Protein AF-Q5ZFQ6-F1 (afdb_monomer_lite)

Radius of gyration: 21.06 Å; chains: 1; bounding box: 47×40×46 Å

Secondary structure (DSSP, 8-state):
-TTTTTTS--------HHHHHHHS--B-EEEEEEEEEE-TT--EEEEEEEEEESBHHHHHHHHHHHHHHHHHHHHHTT--S---GGGS-GGGG-SS-HHHHHHH--

Structure (mmCIF, N/CA/C/O backbone):
data_AF-Q5ZFQ6-F1
#
_entry.id   AF-Q5ZFQ6-F1
#
loop_
_atom_site.group_PDB
_atom_site.id
_atom_site.type_symbol
_atom_site.label_atom_id
_atom_site.label_alt_id
_atom_site.label_comp_id
_atom_site.label_asym_id
_atom_site.label_entity_id
_atom_site.label_seq_id
_atom_site.pdbx_PDB_ins_code
_atom_site.Cartn_x
_atom_site.Cartn_y
_atom_site.Cartn_z
_atom_site.occupancy
_atom_site.B_iso_or_equiv
_atom_site.auth_seq_id
_atom_site.auth_comp_id
_atom_site.auth_asym_id
_atom_site.auth_atom_id
_atom_site.pdbx_PDB_model_num
ATOM 1 N N . MET A 1 1 ? 8.661 -16.831 -24.128 1.00 94.25 1 MET A N 1
ATOM 2 C CA . MET A 1 1 ? 7.799 -17.492 -23.125 1.00 94.25 1 MET A CA 1
ATOM 3 C C . MET A 1 1 ? 6.513 -16.683 -23.049 1.00 94.25 1 MET A C 1
ATOM 5 O O . MET A 1 1 ? 6.628 -15.504 -22.713 1.00 94.25 1 MET A O 1
ATOM 9 N N . PRO A 1 2 ? 5.357 -17.237 -23.460 1.00 96.62 2 PRO A N 1
ATOM 10 C CA . PRO A 1 2 ? 4.057 -16.559 -23.354 1.00 96.62 2 PRO A CA 1
ATOM 11 C C . PRO A 1 2 ? 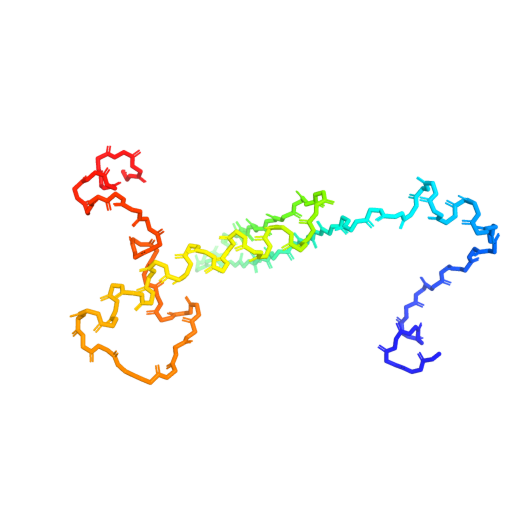3.797 -16.076 -21.922 1.00 96.62 2 PRO A C 1
ATOM 13 O O . PRO A 1 2 ? 4.330 -16.689 -21.001 1.00 96.62 2 PRO A O 1
ATOM 16 N N . ASP A 1 3 ? 3.060 -14.978 -21.751 1.00 96.31 3 ASP A N 1
ATOM 17 C CA . ASP A 1 3 ? 2.675 -14.345 -20.469 1.00 96.31 3 ASP A CA 1
ATOM 18 C C . ASP A 1 3 ? 3.816 -13.818 -19.569 1.00 96.31 3 ASP A C 1
ATOM 20 O O . ASP A 1 3 ? 3.575 -13.002 -18.684 1.00 96.31 3 ASP A O 1
ATOM 24 N N . TYR A 1 4 ? 5.066 -14.236 -19.799 1.00 96.56 4 TYR A N 1
ATOM 25 C CA . TYR A 1 4 ? 6.243 -13.790 -19.041 1.00 96.56 4 TYR A CA 1
ATOM 26 C C . TYR A 1 4 ? 7.106 -12.789 -19.819 1.00 96.56 4 TYR A C 1
ATOM 28 O O . TYR A 1 4 ? 7.440 -11.729 -19.301 1.00 96.56 4 TYR A O 1
ATOM 36 N N . PHE A 1 5 ? 7.495 -13.127 -21.057 1.00 97.62 5 PHE A N 1
ATOM 37 C CA . PHE A 1 5 ? 8.484 -12.348 -21.828 1.00 97.62 5 PHE A CA 1
ATOM 38 C C . PHE A 1 5 ? 8.015 -11.956 -23.234 1.00 97.62 5 PHE A C 1
ATOM 40 O O . PHE A 1 5 ? 8.586 -11.047 -23.821 1.00 97.62 5 PHE A O 1
ATOM 47 N N . ALA A 1 6 ? 7.027 -12.657 -23.807 1.00 97.25 6 ALA A N 1
ATOM 48 C CA . ALA A 1 6 ? 6.658 -12.507 -25.222 1.00 97.25 6 ALA A CA 1
ATOM 49 C C . ALA A 1 6 ? 6.162 -11.095 -25.584 1.00 97.25 6 ALA A C 1
ATOM 51 O O . ALA A 1 6 ? 6.426 -10.630 -26.689 1.00 97.25 6 ALA A O 1
ATOM 52 N N . ASP A 1 7 ? 5.508 -10.419 -24.639 1.00 97.75 7 ASP A N 1
ATOM 53 C CA . ASP A 1 7 ? 4.900 -9.102 -24.847 1.00 97.75 7 ASP A CA 1
ATOM 54 C C . ASP A 1 7 ? 5.808 -7.934 -24.417 1.00 97.75 7 ASP A C 1
ATOM 56 O O . ASP A 1 7 ? 5.407 -6.772 -24.491 1.00 97.75 7 ASP A O 1
ATOM 60 N N . TYR A 1 8 ? 7.040 -8.217 -23.970 1.00 97.88 8 TYR A N 1
ATOM 61 C CA . TYR A 1 8 ? 7.974 -7.221 -23.440 1.00 97.88 8 TYR A CA 1
ATOM 62 C C . TYR A 1 8 ? 9.276 -7.180 -24.242 1.00 97.88 8 TYR A C 1
ATOM 64 O O . TYR A 1 8 ? 9.853 -8.213 -24.588 1.00 97.88 8 TYR A O 1
ATOM 72 N N . ASN A 1 9 ? 9.814 -5.974 -24.444 1.00 98.06 9 ASN A N 1
ATOM 73 C CA . ASN A 1 9 ? 11.187 -5.793 -24.920 1.00 98.06 9 ASN A CA 1
ATOM 74 C C . ASN A 1 9 ? 12.161 -6.305 -23.848 1.00 98.06 9 ASN A C 1
ATOM 76 O O . ASN A 1 9 ? 12.475 -5.596 -22.893 1.00 98.06 9 ASN A O 1
ATOM 80 N N . THR A 1 10 ? 12.596 -7.555 -23.992 1.00 98.12 10 THR A N 1
ATOM 81 C CA . THR A 1 10 ? 13.350 -8.282 -22.964 1.00 98.12 10 THR A CA 1
ATOM 82 C C . THR A 1 10 ? 14.836 -8.316 -23.302 1.00 98.12 10 THR A C 1
ATOM 84 O O . THR A 1 10 ? 15.223 -8.788 -24.371 1.00 98.12 10 THR A O 1
ATOM 87 N N . THR A 1 11 ? 15.677 -7.875 -22.368 1.00 98.44 11 THR A N 1
ATOM 88 C CA . THR A 1 11 ? 17.138 -7.991 -22.467 1.00 98.44 11 THR A CA 1
ATOM 89 C C . THR A 1 11 ? 17.616 -9.206 -21.680 1.00 98.44 11 THR A C 1
ATOM 91 O O . THR A 1 11 ? 17.161 -9.441 -20.563 1.00 98.44 11 THR A O 1
ATOM 94 N N . VAL A 1 12 ? 18.555 -9.967 -22.245 1.00 98.19 12 VAL A N 1
ATOM 95 C CA . VAL A 1 12 ? 19.173 -11.125 -21.588 1.00 98.19 12 VAL A CA 1
ATOM 96 C C . VAL A 1 12 ? 20.666 -10.868 -21.416 1.00 98.19 12 VAL A C 1
ATOM 98 O O . VAL A 1 12 ? 21.357 -10.555 -22.384 1.00 98.19 12 VAL A O 1
ATOM 101 N N . HIS A 1 13 ? 21.157 -11.031 -20.188 1.00 98.25 13 HIS A N 1
ATOM 102 C CA . HIS A 1 13 ? 22.571 -10.920 -19.835 1.00 98.25 13 HIS A CA 1
ATOM 103 C C . HIS A 1 13 ? 23.076 -12.271 -19.330 1.00 98.25 13 HIS A C 1
ATOM 105 O O . HIS A 1 13 ? 22.500 -12.846 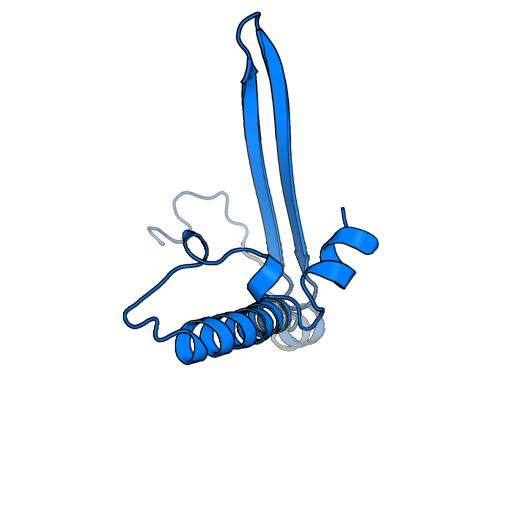-18.409 1.00 98.25 13 HIS A O 1
ATOM 111 N N . PHE A 1 14 ? 24.151 -12.778 -19.930 1.00 98.44 14 PHE A N 1
ATOM 112 C CA . PHE A 1 14 ? 24.859 -13.951 -19.425 1.00 98.44 14 PHE A CA 1
ATOM 113 C C . PHE A 1 14 ? 25.954 -13.481 -18.466 1.00 98.44 14 PHE A C 1
ATOM 115 O O . PHE A 1 14 ? 26.824 -12.714 -18.870 1.00 98.44 14 PHE A O 1
ATOM 122 N N . ILE A 1 15 ? 25.892 -13.934 -17.215 1.00 98.25 15 ILE A N 1
ATOM 123 C CA . ILE A 1 15 ? 26.789 -13.540 -16.118 1.00 98.25 15 ILE A CA 1
ATOM 124 C C . ILE A 1 15 ? 27.244 -14.777 -15.337 1.00 98.25 15 ILE A C 1
ATOM 126 O O . ILE A 1 15 ? 26.691 -15.866 -15.519 1.00 98.25 15 ILE A O 1
ATOM 130 N N . THR A 1 16 ? 28.247 -14.623 -14.471 1.00 98.50 16 THR A N 1
ATOM 131 C CA . THR A 1 16 ? 28.700 -15.715 -13.596 1.00 98.50 16 THR A CA 1
ATOM 132 C C . THR A 1 16 ? 27.841 -15.828 -12.333 1.00 98.50 16 THR A C 1
ATOM 134 O O . THR A 1 16 ? 27.074 -14.927 -11.987 1.00 98.50 16 THR A O 1
ATOM 137 N N . GLU A 1 17 ? 27.972 -16.945 -11.615 1.00 98.25 17 GLU A N 1
ATOM 138 C CA . GLU A 1 17 ? 27.292 -17.139 -10.330 1.00 98.25 17 GLU A CA 1
ATOM 139 C C . GLU A 1 17 ? 27.790 -16.146 -9.265 1.00 98.25 17 GLU A C 1
ATOM 141 O O . GLU A 1 17 ? 27.006 -15.671 -8.440 1.00 98.25 17 GLU A O 1
ATOM 146 N N . GLU A 1 18 ? 29.079 -15.797 -9.287 1.00 98.19 18 GLU A N 1
ATOM 147 C CA . GLU A 1 18 ? 29.673 -14.814 -8.375 1.00 98.19 18 GLU A CA 1
ATOM 148 C C . GLU A 1 18 ? 29.068 -13.424 -8.579 1.00 98.19 18 GLU A C 1
ATOM 150 O O . GLU A 1 18 ? 28.713 -12.765 -7.600 1.00 98.19 18 GLU A O 1
ATOM 155 N N . GLU A 1 19 ? 28.899 -12.995 -9.833 1.00 98.06 19 GLU A N 1
ATOM 156 C CA . GLU A 1 19 ? 28.271 -11.711 -10.157 1.00 98.06 19 GLU A CA 1
ATOM 157 C C . GLU A 1 19 ? 26.803 -11.682 -9.713 1.00 98.06 19 GLU A C 1
ATOM 159 O O . GLU A 1 19 ? 26.365 -10.714 -9.083 1.00 98.06 19 GLU A O 1
ATOM 164 N N . LEU A 1 20 ? 26.061 -12.771 -9.952 1.00 97.94 20 LEU A N 1
ATOM 165 C CA . LEU A 1 20 ? 24.676 -12.911 -9.501 1.00 97.94 20 LEU A CA 1
ATOM 166 C C . LEU A 1 20 ? 24.562 -12.760 -7.974 1.00 97.94 20 LEU A C 1
ATOM 168 O O . LEU A 1 20 ? 23.708 -12.019 -7.485 1.00 97.94 20 LEU A O 1
ATOM 172 N N . LYS A 1 21 ? 25.441 -13.419 -7.212 1.00 96.94 21 LYS A N 1
ATOM 173 C CA . LYS A 1 21 ? 25.440 -13.352 -5.741 1.00 96.94 21 LYS A CA 1
ATOM 174 C C . LYS A 1 21 ? 25.849 -11.982 -5.208 1.00 96.94 21 LYS A C 1
ATOM 176 O O . LYS A 1 21 ? 25.266 -11.528 -4.227 1.00 96.94 21 LYS A O 1
ATOM 181 N N . LEU A 1 22 ? 26.850 -11.344 -5.811 1.00 97.06 22 LEU A N 1
ATOM 182 C CA . LEU A 1 22 ? 27.376 -10.073 -5.313 1.00 97.06 22 LEU A CA 1
ATOM 183 C C . LEU A 1 22 ? 26.434 -8.903 -5.623 1.00 97.06 22 LEU A C 1
ATOM 185 O O . LEU A 1 22 ? 26.210 -8.058 -4.759 1.00 97.06 22 LEU A O 1
ATOM 189 N N . ASN A 1 23 ? 25.869 -8.868 -6.834 1.00 96.94 23 ASN A N 1
ATOM 190 C CA . ASN A 1 23 ? 25.187 -7.679 -7.356 1.00 96.94 23 ASN A CA 1
ATOM 191 C C . ASN A 1 23 ? 23.659 -7.820 -7.443 1.00 96.94 23 ASN A C 1
ATOM 193 O O . ASN A 1 23 ? 22.963 -6.811 -7.537 1.00 96.94 23 ASN A O 1
ATOM 197 N N . HIS A 1 24 ? 23.121 -9.044 -7.402 1.00 96.19 24 HIS A N 1
ATOM 198 C CA . HIS A 1 24 ? 21.694 -9.312 -7.632 1.00 96.19 24 HIS A CA 1
ATOM 199 C C . HIS A 1 24 ? 21.017 -10.088 -6.490 1.00 96.19 24 HIS A C 1
ATOM 201 O O . HIS A 1 24 ? 19.918 -10.607 -6.665 1.00 96.19 24 HIS A O 1
ATOM 207 N N . ALA A 1 25 ? 21.643 -10.157 -5.309 1.00 93.06 25 ALA A N 1
ATOM 208 C CA . ALA A 1 25 ? 21.056 -10.803 -4.129 1.00 93.06 25 ALA A CA 1
ATOM 209 C C . ALA A 1 25 ? 19.997 -9.948 -3.408 1.00 93.06 25 ALA A C 1
ATOM 211 O O . ALA A 1 25 ? 19.262 -10.460 -2.562 1.00 93.06 25 ALA A O 1
ATOM 212 N N . GLY A 1 26 ? 19.925 -8.648 -3.710 1.00 90.38 26 GLY A N 1
ATOM 213 C CA . GLY A 1 26 ? 18.903 -7.768 -3.153 1.00 90.38 26 GLY A CA 1
ATOM 214 C C . GLY A 1 26 ? 17.499 -8.146 -3.629 1.00 90.38 26 GLY A C 1
ATOM 215 O O . GLY A 1 26 ? 17.319 -8.668 -4.728 1.00 90.38 26 GLY A O 1
ATOM 216 N N . LEU A 1 27 ? 16.489 -7.801 -2.827 1.00 93.62 27 LEU A N 1
ATOM 217 C CA . LEU A 1 27 ? 15.074 -7.901 -3.203 1.00 93.62 27 LEU A CA 1
ATOM 218 C C . LEU A 1 27 ? 14.416 -6.511 -3.299 1.00 93.62 27 LEU A C 1
ATOM 220 O O . LEU A 1 27 ? 13.358 -6.301 -2.683 1.00 93.62 27 LEU A O 1
ATOM 224 N N . PRO A 1 28 ? 15.023 -5.549 -4.029 1.00 95.44 28 PRO A N 1
ATOM 225 C CA . PRO A 1 28 ? 14.435 -4.236 -4.182 1.00 95.44 28 PRO A CA 1
ATOM 226 C C . PRO A 1 28 ? 13.175 -4.330 -5.038 1.00 95.44 28 PRO A C 1
ATOM 228 O O . PRO A 1 28 ? 13.080 -5.132 -5.971 1.00 95.44 28 PRO A O 1
ATOM 231 N N . HIS A 1 29 ? 12.196 -3.494 -4.728 1.00 97.69 29 HIS A N 1
ATOM 232 C CA . HIS A 1 29 ? 11.001 -3.356 -5.549 1.00 97.69 29 HIS A CA 1
ATOM 233 C C . HIS A 1 29 ? 10.418 -1.960 -5.367 1.00 97.69 29 HIS A C 1
ATOM 235 O O . HIS A 1 29 ? 10.747 -1.221 -4.444 1.00 97.69 29 HIS A O 1
ATOM 241 N N . GLY A 1 30 ? 9.511 -1.592 -6.250 1.00 97.31 30 GLY A N 1
ATOM 242 C CA . GLY A 1 30 ? 8.747 -0.370 -6.115 1.00 97.31 30 GLY A CA 1
ATOM 243 C C . GLY A 1 30 ? 7.581 -0.363 -7.074 1.00 97.31 30 GLY A C 1
ATOM 244 O O . GLY A 1 30 ? 7.198 -1.400 -7.621 1.00 97.31 30 GLY A O 1
ATOM 245 N N . GLY A 1 31 ? 7.018 0.812 -7.278 1.00 98.25 31 GLY A N 1
ATOM 246 C CA . GLY A 1 31 ? 5.967 1.002 -8.259 1.00 98.25 31 GLY A CA 1
ATOM 247 C C . GLY A 1 31 ? 5.227 2.304 -8.040 1.00 98.25 31 GLY A C 1
ATOM 248 O O . GLY A 1 31 ? 5.423 2.991 -7.039 1.00 98.25 31 GLY A O 1
ATOM 249 N N . PHE A 1 32 ? 4.359 2.609 -8.996 1.00 98.62 32 PHE A N 1
ATOM 250 C CA . PHE A 1 32 ? 3.542 3.810 -9.006 1.00 98.62 32 PHE A CA 1
ATOM 251 C C . PHE A 1 32 ? 2.086 3.431 -9.251 1.00 98.62 32 PHE A C 1
ATOM 253 O O . PHE A 1 32 ? 1.780 2.623 -10.130 1.00 98.62 32 PHE A O 1
ATOM 260 N N . VAL A 1 33 ? 1.184 4.058 -8.505 1.00 98.44 33 VAL A N 1
ATOM 261 C CA . VAL A 1 33 ? -0.247 4.096 -8.798 1.00 98.44 33 VAL A CA 1
ATOM 262 C C . VAL A 1 33 ? -0.586 5.544 -9.117 1.00 98.44 33 VAL A C 1
ATOM 264 O O . VAL A 1 33 ? -0.525 6.409 -8.245 1.00 98.44 33 VAL A O 1
ATOM 267 N N . ILE A 1 34 ? -0.919 5.808 -10.380 1.00 98.62 34 ILE A N 1
ATOM 268 C CA . ILE A 1 34 ? -1.193 7.157 -10.879 1.00 98.62 34 ILE A CA 1
ATOM 269 C C . ILE A 1 34 ? -2.649 7.235 -11.320 1.00 98.62 34 ILE A C 1
ATOM 271 O O . ILE A 1 34 ? -3.110 6.460 -12.161 1.00 98.62 34 ILE A O 1
ATOM 275 N N . ARG A 1 35 ? -3.371 8.219 -10.787 1.00 98.56 35 ARG A N 1
ATOM 276 C CA . ARG A 1 35 ? -4.712 8.592 -11.229 1.00 98.56 35 ARG A CA 1
ATOM 277 C C . ARG A 1 35 ? -4.661 9.990 -11.829 1.00 98.56 35 ARG A C 1
ATOM 279 O O . ARG A 1 35 ? -4.514 10.964 -11.105 1.00 98.56 35 ARG A O 1
ATOM 286 N N . SER A 1 36 ? -4.844 10.083 -13.144 1.00 98.44 36 SER A N 1
ATOM 287 C CA . SER A 1 36 ? -5.032 11.351 -13.857 1.00 98.44 36 SER A CA 1
ATOM 288 C C . SER A 1 36 ? -6.489 11.492 -14.290 1.00 98.44 36 SER A C 1
ATOM 290 O O . SER A 1 36 ? -7.093 10.536 -14.784 1.00 98.44 36 SER A O 1
ATOM 292 N N . GLY A 1 37 ? -7.078 12.662 -14.069 1.00 98.25 37 GLY A N 1
ATOM 293 C CA . GLY A 1 37 ? -8.474 12.937 -14.390 1.00 98.25 37 GLY A CA 1
ATOM 294 C C . GLY A 1 37 ? -8.755 14.425 -14.536 1.00 98.25 37 GLY A C 1
ATOM 295 O O . GLY A 1 37 ? -7.857 15.256 -14.441 1.00 98.25 37 GLY A O 1
ATOM 296 N N . ASN A 1 38 ? -10.019 14.765 -14.774 1.00 98.62 38 ASN A N 1
ATOM 297 C CA . ASN A 1 38 ? -10.476 16.148 -14.851 1.00 98.62 38 ASN A CA 1
ATOM 298 C C . ASN A 1 38 ? -11.739 16.317 -14.006 1.00 98.62 38 ASN A C 1
ATOM 300 O O . ASN A 1 38 ? -12.577 15.412 -13.972 1.00 98.62 38 ASN A O 1
ATOM 304 N N . THR A 1 39 ? -11.898 17.462 -13.346 1.00 98.06 39 THR A N 1
ATOM 305 C CA . THR A 1 39 ? -13.177 17.824 -12.715 1.00 98.06 39 THR A CA 1
ATOM 306 C C . THR A 1 39 ? -14.180 18.310 -13.758 1.00 98.06 39 THR A C 1
ATOM 308 O O . THR A 1 39 ? -13.839 18.581 -14.915 1.00 98.06 39 THR A O 1
ATOM 311 N N . GLN A 1 40 ? -15.427 18.517 -13.325 1.00 95.44 40 GLN A N 1
ATOM 312 C CA . GLN A 1 40 ? -16.339 19.393 -14.056 1.00 95.44 40 GLN A CA 1
ATOM 313 C C . GLN A 1 40 ? -15.645 20.753 -14.288 1.00 95.44 40 GLN A C 1
ATOM 315 O O . GLN A 1 40 ? -14.989 21.276 -13.387 1.00 95.44 40 GLN A O 1
ATOM 320 N N . GLY A 1 41 ? -15.718 21.278 -15.515 1.00 96.06 41 GLY A N 1
ATOM 321 C CA . GLY A 1 41 ? -14.975 22.475 -15.937 1.00 96.06 41 GLY A CA 1
ATOM 322 C C . GLY A 1 41 ? -13.586 22.204 -16.535 1.00 96.06 41 GLY A C 1
ATOM 323 O O . GLY A 1 41 ? -12.933 23.142 -16.978 1.00 96.06 41 GLY A O 1
ATOM 324 N N . GLY A 1 42 ? -13.141 20.943 -16.601 1.00 97.69 42 GLY A N 1
ATOM 325 C CA . GLY A 1 42 ? -11.935 20.547 -17.341 1.00 97.69 42 GLY A CA 1
ATOM 326 C C . GLY A 1 42 ? -10.610 20.785 -16.612 1.00 97.69 42 GLY A C 1
ATOM 327 O O . GLY A 1 42 ? -9.552 20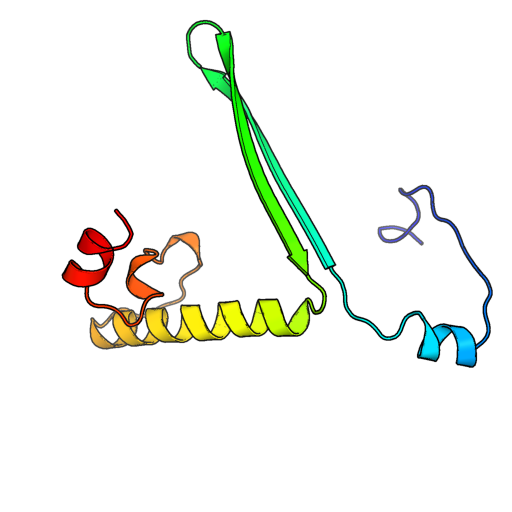.659 -17.226 1.00 97.69 42 GLY A O 1
ATOM 328 N N . ALA A 1 43 ? -10.636 21.115 -15.317 1.00 98.25 43 ALA A N 1
ATOM 329 C CA . ALA A 1 43 ? -9.412 21.262 -14.538 1.00 98.25 43 ALA A CA 1
ATOM 330 C C . ALA A 1 43 ? -8.750 19.893 -14.334 1.00 98.25 43 ALA A C 1
ATOM 332 O O . ALA A 1 43 ? -9.364 18.979 -13.778 1.00 98.25 43 ALA A O 1
ATOM 333 N N . LYS A 1 44 ? -7.497 19.773 -14.779 1.00 98.50 44 LYS A N 1
ATOM 334 C CA . LYS A 1 44 ? -6.682 18.560 -14.656 1.00 98.50 44 LYS A CA 1
ATOM 335 C C . LYS A 1 44 ? -6.347 18.289 -13.191 1.00 98.50 44 LYS A C 1
ATOM 337 O O . LYS A 1 44 ? -5.926 19.194 -12.479 1.00 98.50 44 LYS A O 1
ATOM 342 N N . GLN A 1 45 ? -6.495 17.039 -12.772 1.00 98.50 45 GLN A N 1
ATOM 343 C CA . GLN A 1 45 ? -6.193 16.547 -11.431 1.00 98.50 45 GLN A CA 1
ATOM 344 C C . GLN A 1 45 ? -5.310 15.310 -11.541 1.00 98.50 45 GLN A C 1
ATOM 346 O O . GLN A 1 45 ? -5.587 14.422 -12.351 1.00 98.50 45 GLN A O 1
ATOM 351 N N . VAL A 1 46 ? -4.273 15.236 -10.712 1.00 98.44 46 VAL A N 1
ATOM 352 C CA . VAL A 1 46 ? -3.381 14.077 -10.643 1.00 98.44 46 VAL A CA 1
ATOM 353 C C . VAL A 1 46 ? -3.225 13.659 -9.188 1.00 98.44 46 VAL A C 1
ATOM 355 O O . VAL A 1 46 ? -2.974 14.493 -8.323 1.00 98.44 46 VAL A O 1
ATOM 358 N N . MET A 1 47 ? -3.373 12.364 -8.932 1.00 98.69 47 MET A N 1
ATOM 359 C CA . MET A 1 47 ? -3.002 11.723 -7.676 1.00 98.69 47 MET A CA 1
ATOM 360 C C . MET A 1 47 ? -1.938 10.676 -7.979 1.00 98.69 47 MET A C 1
ATOM 362 O O . MET A 1 47 ? -2.094 9.886 -8.912 1.00 98.69 47 MET A O 1
ATOM 366 N N . GLU A 1 48 ? -0.882 10.657 -7.180 1.00 98.69 48 GLU A N 1
ATOM 367 C C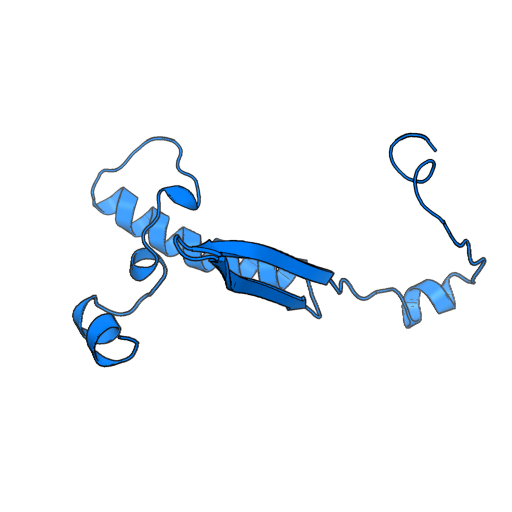A . GLU A 1 48 ? 0.217 9.709 -7.311 1.00 98.69 48 GLU A CA 1
ATOM 368 C C . GLU A 1 48 ? 0.522 9.085 -5.952 1.00 98.69 48 GLU A C 1
ATOM 370 O O . GLU A 1 48 ? 0.588 9.774 -4.934 1.00 98.69 48 GLU A O 1
ATOM 375 N N . PHE A 1 49 ? 0.709 7.770 -5.952 1.00 98.62 49 PHE A N 1
ATOM 376 C CA . PHE A 1 49 ? 1.230 7.008 -4.829 1.00 98.62 49 PHE A CA 1
ATOM 377 C C . PHE A 1 49 ? 2.406 6.170 -5.323 1.00 98.62 49 PHE A C 1
ATOM 379 O O . PHE A 1 49 ? 2.273 5.472 -6.330 1.00 98.62 49 PHE A O 1
ATOM 386 N N . ASN A 1 50 ? 3.541 6.229 -4.630 1.00 98.44 50 ASN A N 1
ATOM 387 C CA . ASN A 1 50 ? 4.738 5.487 -5.005 1.00 98.44 50 ASN A CA 1
ATOM 388 C C . ASN A 1 50 ? 5.347 4.734 -3.821 1.00 98.44 50 ASN A C 1
ATOM 390 O O . ASN A 1 50 ? 5.129 5.081 -2.659 1.00 98.44 50 ASN A O 1
ATOM 394 N N . LEU A 1 51 ? 6.109 3.693 -4.152 1.00 98.50 51 LEU A N 1
ATOM 395 C CA . LEU A 1 51 ? 6.975 2.965 -3.233 1.00 98.50 51 LEU A CA 1
ATOM 396 C C . LEU A 1 51 ? 8.355 2.801 -3.871 1.00 98.50 51 LEU A C 1
ATOM 398 O O . LEU A 1 51 ? 8.455 2.453 -5.049 1.00 98.50 51 LEU A O 1
ATOM 402 N N . ASN A 1 52 ? 9.397 2.999 -3.068 1.00 98.12 52 ASN A N 1
ATOM 403 C CA . ASN A 1 52 ? 10.784 2.694 -3.402 1.00 98.12 52 ASN A CA 1
ATOM 404 C C . ASN A 1 52 ? 11.390 1.904 -2.236 1.00 98.12 52 ASN A C 1
ATOM 406 O O . ASN A 1 52 ? 11.590 2.460 -1.156 1.00 98.12 52 ASN A O 1
ATOM 410 N N . LEU A 1 53 ? 11.571 0.596 -2.421 1.00 97.62 53 LEU A N 1
ATOM 411 C CA . LEU A 1 53 ? 11.857 -0.356 -1.351 1.00 97.62 53 LEU A CA 1
ATOM 412 C C . LEU A 1 53 ? 13.195 -1.042 -1.603 1.00 97.62 53 LEU A C 1
ATOM 414 O O . LEU A 1 53 ? 13.395 -1.648 -2.654 1.00 97.62 53 LEU A O 1
ATOM 418 N N . GLU A 1 54 ? 14.065 -1.035 -0.596 1.00 97.31 54 GLU A N 1
ATOM 419 C CA . GLU A 1 54 ? 15.294 -1.839 -0.607 1.00 97.31 54 GLU A CA 1
ATOM 420 C C . GLU A 1 54 ? 14.998 -3.331 -0.371 1.00 97.31 54 GLU A C 1
ATOM 422 O O . GLU A 1 54 ? 15.663 -4.196 -0.938 1.00 97.31 54 GLU A O 1
ATOM 427 N N . SER A 1 55 ? 13.957 -3.635 0.416 1.00 97.00 55 SER A N 1
ATOM 428 C CA . SER A 1 55 ? 13.482 -4.996 0.684 1.00 97.00 55 SER A CA 1
ATOM 429 C C . SER A 1 55 ? 11.957 -5.084 0.593 1.00 97.00 55 SER A C 1
ATOM 431 O O . SER A 1 55 ? 11.217 -4.648 1.482 1.00 97.00 55 SER A O 1
ATOM 433 N N . ASN A 1 56 ? 11.464 -5.689 -0.488 1.00 97.12 56 ASN A N 1
ATOM 434 C CA . ASN A 1 56 ? 10.029 -5.877 -0.720 1.00 97.12 56 ASN A CA 1
ATOM 435 C C . ASN A 1 56 ? 9.361 -6.772 0.343 1.00 97.12 56 ASN A C 1
ATOM 437 O O . ASN A 1 56 ? 8.232 -6.523 0.779 1.00 97.12 56 ASN A O 1
ATOM 441 N N . ALA A 1 57 ? 10.071 -7.816 0.782 1.00 97.12 57 ALA A N 1
ATOM 442 C CA . ALA A 1 57 ? 9.565 -8.775 1.761 1.00 97.12 57 ALA A CA 1
ATOM 443 C C . ALA A 1 57 ? 9.392 -8.142 3.153 1.00 97.12 57 ALA A C 1
ATOM 445 O O . ALA A 1 57 ? 8.382 -8.374 3.828 1.00 97.12 57 ALA A O 1
ATOM 446 N N . GLU A 1 58 ? 10.337 -7.300 3.573 1.00 98.44 58 GLU A N 1
ATOM 447 C CA . GLU A 1 58 ? 10.281 -6.616 4.870 1.00 98.44 58 GLU A CA 1
ATOM 448 C C . GLU A 1 58 ? 9.204 -5.532 4.900 1.00 98.44 58 GLU A C 1
ATOM 450 O O . GLU A 1 58 ? 8.455 -5.423 5.879 1.00 98.44 58 GLU A O 1
ATOM 455 N N . PHE A 1 59 ? 9.055 -4.774 3.808 1.00 98.69 59 PHE A N 1
ATOM 456 C CA . PHE A 1 59 ? 7.972 -3.801 3.696 1.00 98.69 59 PHE A CA 1
ATOM 457 C C . PHE A 1 59 ? 6.602 -4.489 3.765 1.00 98.69 59 PHE A C 1
ATOM 459 O O . PHE A 1 59 ? 5.746 -4.094 4.560 1.00 98.69 59 PHE A O 1
ATOM 466 N N . THR A 1 60 ? 6.421 -5.581 3.017 1.00 98.50 60 THR A N 1
ATOM 467 C CA . THR A 1 60 ? 5.193 -6.392 3.064 1.00 98.50 60 THR A CA 1
ATOM 468 C C . THR A 1 60 ? 4.912 -6.901 4.481 1.00 98.50 60 THR A C 1
ATOM 470 O O . THR A 1 60 ? 3.787 -6.796 4.972 1.00 98.50 60 THR A O 1
ATOM 473 N N . SER A 1 61 ? 5.935 -7.388 5.185 1.00 98.62 61 SER A N 1
ATOM 474 C CA . SER A 1 61 ? 5.807 -7.850 6.574 1.00 98.62 61 SER A CA 1
ATOM 475 C C . SER A 1 61 ? 5.389 -6.724 7.525 1.00 98.62 61 SER A C 1
ATOM 477 O O . SER A 1 61 ? 4.537 -6.924 8.392 1.00 98.62 61 SER A O 1
ATOM 479 N N . SER A 1 62 ? 5.917 -5.515 7.325 1.00 98.81 62 SER A N 1
ATOM 480 C CA . SER A 1 62 ? 5.540 -4.332 8.107 1.00 98.81 62 SER A CA 1
ATOM 481 C C . SER A 1 62 ? 4.061 -3.973 7.918 1.00 98.81 62 SER A C 1
ATOM 483 O O . SER A 1 62 ? 3.357 -3.698 8.896 1.00 98.81 62 SER A O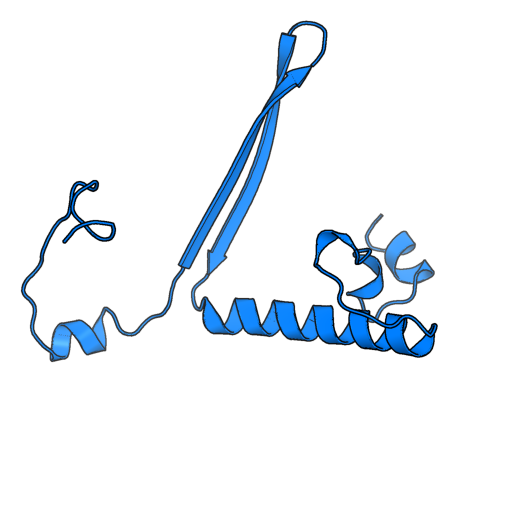 1
ATOM 485 N N . VAL A 1 63 ? 3.559 -4.057 6.679 1.00 98.81 63 VAL A N 1
ATOM 486 C CA . VAL A 1 63 ? 2.128 -3.901 6.368 1.00 98.81 63 VAL A CA 1
ATOM 487 C C . VAL A 1 63 ? 1.308 -4.962 7.112 1.00 98.81 63 VAL A C 1
ATOM 489 O O . VAL A 1 63 ? 0.367 -4.614 7.827 1.00 98.81 63 VAL A O 1
ATOM 492 N N . LEU A 1 64 ? 1.689 -6.241 7.034 1.00 98.88 64 LEU A N 1
ATOM 493 C CA . LEU A 1 64 ? 0.980 -7.332 7.720 1.00 98.88 64 LEU A CA 1
ATOM 494 C C . LEU A 1 64 ? 0.875 -7.111 9.239 1.00 98.88 64 LEU A C 1
ATOM 496 O O . LEU A 1 64 ? -0.191 -7.325 9.825 1.00 98.88 64 LEU A O 1
ATOM 500 N N . VAL A 1 65 ? 1.944 -6.640 9.888 1.00 98.88 65 VAL A N 1
ATOM 501 C CA . VAL A 1 65 ? 1.946 -6.359 11.335 1.00 98.88 65 VAL A CA 1
ATOM 502 C C . VAL A 1 65 ? 0.986 -5.217 11.689 1.00 98.88 65 VAL A C 1
ATOM 504 O O . VAL A 1 65 ? 0.232 -5.326 12.661 1.00 98.88 65 VAL A O 1
ATOM 507 N N . ALA A 1 66 ? 0.946 -4.144 10.893 1.00 98.88 66 ALA A N 1
ATOM 508 C CA . ALA A 1 66 ? -0.011 -3.054 11.099 1.00 98.88 66 ALA A CA 1
ATOM 509 C C . ALA A 1 66 ? -1.466 -3.533 10.948 1.00 98.88 66 ALA A C 1
ATOM 511 O O . ALA A 1 66 ? -2.319 -3.207 11.778 1.00 98.88 66 ALA A O 1
ATOM 512 N N . TYR A 1 67 ? -1.745 -4.368 9.945 1.00 98.88 67 TYR A N 1
ATOM 513 C CA . TYR A 1 67 ? -3.077 -4.941 9.741 1.00 98.88 67 TYR A CA 1
ATOM 514 C C . TYR A 1 67 ? -3.461 -5.949 10.828 1.00 98.88 67 TYR A C 1
ATOM 516 O O . TYR A 1 67 ? -4.617 -5.986 11.243 1.00 98.88 67 TYR A O 1
ATOM 524 N N . SER A 1 68 ? -2.505 -6.690 11.385 1.00 98.88 68 SER A N 1
ATOM 525 C CA . SER A 1 68 ? -2.754 -7.605 12.509 1.00 98.88 68 SER A CA 1
ATOM 526 C C . SER A 1 68 ? -3.330 -6.869 13.728 1.00 98.88 68 SER A C 1
ATOM 528 O O . SER A 1 68 ? -4.255 -7.362 14.377 1.00 98.88 68 SER A O 1
ATOM 530 N N . ARG A 1 69 ? -2.863 -5.639 13.996 1.00 98.81 69 ARG A N 1
ATOM 531 C CA . ARG A 1 69 ? -3.435 -4.755 15.028 1.00 98.81 69 ARG A CA 1
ATOM 532 C C . ARG A 1 69 ? -4.892 -4.398 14.736 1.00 98.81 69 ARG A C 1
ATOM 534 O O . ARG A 1 69 ? -5.721 -4.433 15.645 1.00 98.81 69 ARG A O 1
ATOM 541 N N . ALA A 1 70 ? -5.208 -4.070 13.485 1.00 98.81 70 ALA A N 1
ATOM 542 C CA . ALA A 1 70 ? -6.572 -3.750 13.082 1.00 98.81 70 ALA A CA 1
ATOM 543 C C . ALA A 1 70 ? -7.513 -4.951 13.236 1.00 98.81 70 ALA A C 1
ATOM 545 O O . ALA A 1 70 ? -8.589 -4.814 13.820 1.00 98.81 70 ALA A O 1
ATOM 546 N N . ILE A 1 71 ? -7.084 -6.136 12.793 1.00 98.75 71 ILE A N 1
ATOM 547 C CA . ILE A 1 71 ? -7.861 -7.374 12.935 1.00 98.75 71 ILE A CA 1
ATOM 548 C C . ILE A 1 71 ? -8.096 -7.714 14.410 1.00 98.75 71 ILE A C 1
ATOM 550 O O . ILE A 1 71 ? -9.200 -8.115 14.776 1.00 98.75 71 ILE A O 1
ATOM 554 N N . TYR 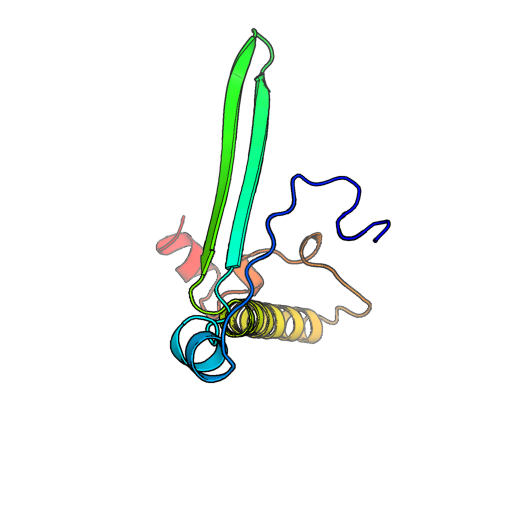A 1 72 ? -7.104 -7.500 15.279 1.00 98.81 72 TYR A N 1
ATOM 555 C CA . TYR A 1 72 ? -7.280 -7.686 16.719 1.00 98.81 72 TYR A CA 1
ATOM 556 C C . TYR A 1 72 ? -8.376 -6.777 17.297 1.00 98.81 72 TYR A C 1
ATOM 558 O O . TYR A 1 72 ? -9.246 -7.265 18.021 1.00 98.81 72 TYR A O 1
ATOM 566 N N . LYS A 1 73 ? -8.383 -5.482 16.950 1.00 98.69 73 LYS A N 1
ATOM 567 C CA . LYS A 1 73 ? -9.428 -4.535 17.384 1.00 98.69 73 LYS A CA 1
ATOM 568 C C . LYS A 1 73 ? -10.815 -4.958 16.890 1.00 98.69 73 LYS A C 1
ATOM 570 O O . LYS A 1 73 ? -11.725 -5.111 17.699 1.00 98.69 73 LYS A O 1
ATOM 575 N N . LEU A 1 74 ? -10.946 -5.258 15.596 1.00 98.69 74 LEU A N 1
ATOM 576 C CA . LEU A 1 74 ? -12.201 -5.729 14.996 1.00 98.69 74 LEU A CA 1
ATOM 577 C C . LEU A 1 74 ? -12.719 -7.013 15.662 1.00 98.69 74 LEU A C 1
ATOM 579 O O . LEU A 1 74 ? -13.910 -7.139 15.940 1.00 98.69 74 LEU A O 1
ATOM 583 N N . SER A 1 75 ? -11.824 -7.955 15.964 1.00 98.75 75 SER A N 1
ATOM 584 C CA . SER A 1 75 ? -12.168 -9.186 16.681 1.00 98.75 75 SER A CA 1
ATOM 585 C C . SER A 1 75 ? -12.705 -8.897 18.088 1.00 98.75 75 SER A C 1
ATOM 587 O O . SER A 1 75 ? -13.711 -9.479 18.497 1.00 98.75 75 SER A O 1
ATOM 589 N N . LYS A 1 76 ? -12.101 -7.944 18.816 1.00 98.62 76 LYS A N 1
ATOM 590 C CA . LYS A 1 76 ? -12.592 -7.495 20.133 1.00 98.62 76 LYS A CA 1
ATOM 591 C C . LYS A 1 76 ? -13.949 -6.795 20.068 1.00 98.62 76 LYS A C 1
ATOM 593 O O . LYS A 1 76 ? -14.719 -6.909 21.015 1.00 98.62 76 LYS A O 1
ATOM 598 N N . GLU A 1 77 ? -14.259 -6.148 18.952 1.00 98.50 77 GLU A N 1
ATOM 599 C CA . GLU A 1 77 ? -15.574 -5.561 18.660 1.00 98.50 77 GLU A CA 1
ATOM 600 C C . GLU A 1 77 ? -16.610 -6.605 18.198 1.00 98.50 77 GLU A C 1
ATOM 602 O O . GLU A 1 77 ? -17.776 -6.281 17.984 1.00 98.50 77 GLU A O 1
ATOM 607 N N . GLY A 1 78 ? -16.212 -7.873 18.049 1.00 98.62 78 GLY A N 1
ATOM 608 C CA . GLY A 1 78 ? -17.095 -8.972 17.661 1.00 98.62 78 GLY A CA 1
ATOM 609 C C . GLY A 1 78 ? -17.250 -9.169 16.152 1.00 98.62 78 GLY A C 1
ATOM 610 O O . GLY A 1 78 ? -18.046 -10.015 15.733 1.00 98.62 78 GLY A O 1
ATOM 611 N N . LYS A 1 79 ? -16.489 -8.444 15.320 1.00 98.44 79 LYS A N 1
ATOM 612 C CA . LYS A 1 79 ? -16.477 -8.649 13.864 1.00 98.44 79 LYS A CA 1
ATOM 613 C C . LYS A 1 79 ? -15.934 -10.043 13.530 1.00 98.44 79 LYS A C 1
ATOM 615 O O . LYS A 1 79 ? -14.934 -10.493 14.085 1.00 98.44 79 LYS A O 1
ATOM 620 N N . LYS A 1 80 ? -16.592 -10.717 12.584 1.00 98.31 80 LYS A N 1
ATOM 621 C CA . LYS A 1 80 ? -16.217 -12.035 12.046 1.00 98.31 80 LYS A CA 1
ATOM 622 C C . LYS A 1 80 ? -16.352 -12.040 10.522 1.00 98.31 80 LYS A C 1
ATOM 624 O O . LYS A 1 80 ? -17.046 -11.191 9.962 1.00 98.31 80 LYS A O 1
ATOM 629 N N . GLY A 1 81 ? -15.734 -13.028 9.880 1.00 98.50 81 GLY A N 1
ATOM 630 C CA . GLY A 1 81 ? -15.703 -13.171 8.423 1.00 98.50 81 GLY A CA 1
ATOM 631 C C . GLY A 1 81 ? -14.460 -12.545 7.793 1.00 98.50 81 GLY A C 1
ATOM 632 O O . GLY A 1 81 ? -13.674 -11.881 8.467 1.00 98.50 81 GLY A O 1
ATOM 633 N N . ALA A 1 82 ? -14.274 -12.802 6.499 1.00 98.56 82 ALA A N 1
ATOM 634 C CA . ALA A 1 82 ? -13.166 -12.241 5.739 1.00 98.56 82 ALA A CA 1
ATOM 635 C C . ALA A 1 82 ? -13.366 -10.736 5.508 1.00 98.56 82 ALA A C 1
ATOM 637 O O . ALA A 1 82 ? -14.490 -10.272 5.312 1.00 98.56 82 ALA A O 1
ATOM 638 N N . VAL A 1 83 ? -12.260 -9.997 5.523 1.00 98.62 83 VAL A N 1
ATOM 639 C CA . VAL A 1 83 ? -12.185 -8.569 5.201 1.00 98.62 83 VAL A CA 1
ATOM 640 C C . VAL A 1 83 ? -10.953 -8.317 4.340 1.00 98.62 83 VAL A C 1
ATOM 642 O O . VAL A 1 83 ? -10.001 -9.101 4.354 1.00 98.62 83 VAL A O 1
ATOM 645 N N . THR A 1 84 ? -10.968 -7.215 3.608 1.00 98.81 84 THR A N 1
ATOM 646 C CA . THR A 1 84 ? -9.857 -6.734 2.787 1.00 98.81 84 THR A CA 1
ATOM 647 C C . THR A 1 84 ? -9.366 -5.381 3.298 1.00 98.81 84 THR A C 1
ATOM 649 O O . THR A 1 84 ? -9.943 -4.789 4.211 1.00 98.81 84 THR A O 1
ATOM 652 N N . VAL A 1 85 ? -8.308 -4.850 2.682 1.00 98.62 85 VAL A N 1
ATOM 653 C CA . VAL A 1 85 ? -7.794 -3.503 2.987 1.00 98.62 85 VAL A CA 1
ATOM 654 C C . VAL A 1 85 ? -8.833 -2.393 2.775 1.00 98.62 85 VAL A C 1
ATOM 656 O O . VAL A 1 85 ? -8.710 -1.329 3.369 1.00 98.62 85 VAL A O 1
ATOM 659 N N . LEU A 1 86 ? -9.869 -2.642 1.966 1.00 98.69 86 LEU A N 1
ATOM 660 C CA . LEU A 1 86 ? -10.937 -1.680 1.678 1.00 98.69 86 LEU A CA 1
ATOM 661 C C . LEU A 1 86 ? -11.943 -1.543 2.832 1.00 98.69 86 LEU A C 1
ATOM 663 O O . LEU A 1 86 ? -12.677 -0.560 2.892 1.00 98.69 86 LEU A O 1
ATOM 667 N N . ASP A 1 87 ? -11.964 -2.508 3.752 1.00 98.62 87 ASP A N 1
ATOM 668 C CA . ASP A 1 87 ? -12.923 -2.579 4.858 1.00 98.62 87 ASP A CA 1
ATOM 669 C C . ASP A 1 87 ? -12.362 -2.018 6.176 1.00 98.62 87 ASP A C 1
ATOM 671 O O . ASP A 1 87 ? -13.067 -1.974 7.186 1.00 98.62 87 ASP A O 1
ATOM 675 N N . ILE A 1 88 ? -11.078 -1.642 6.202 1.00 98.69 88 ILE A N 1
ATOM 676 C CA . ILE A 1 88 ? -10.340 -1.327 7.429 1.00 98.69 88 ILE A CA 1
ATOM 677 C C . ILE A 1 88 ? -10.032 0.175 7.482 1.00 98.69 88 ILE A C 1
ATOM 679 O O . ILE A 1 88 ? -9.175 0.653 6.735 1.00 98.69 88 ILE A O 1
ATOM 683 N N . PRO A 1 89 ? -10.656 0.940 8.399 1.00 98.62 89 PRO A N 1
ATOM 684 C CA . PRO A 1 89 ? -10.292 2.335 8.614 1.00 98.62 89 PRO A CA 1
ATOM 685 C C . PRO A 1 89 ? -8.831 2.465 9.064 1.00 98.62 89 PRO A C 1
ATOM 687 O O . PRO A 1 89 ? -8.380 1.738 9.950 1.00 98.62 89 PRO A O 1
ATOM 690 N N . PHE A 1 90 ? -8.087 3.438 8.529 1.00 98.75 90 PHE A N 1
ATOM 691 C CA . PHE A 1 90 ? -6.655 3.596 8.837 1.00 98.75 90 PHE A CA 1
ATOM 692 C C . PHE A 1 90 ? -6.358 3.830 10.328 1.00 98.75 90 PHE A C 1
ATOM 694 O O . PHE A 1 90 ? -5.297 3.438 10.810 1.00 98.75 90 PHE A O 1
ATOM 701 N N . SER A 1 91 ? -7.301 4.381 11.099 1.00 98.62 91 SER A N 1
ATOM 702 C CA . SER A 1 91 ? -7.162 4.529 12.556 1.00 98.62 91 SER A CA 1
ATOM 703 C C . SER A 1 91 ? -6.984 3.190 13.285 1.00 98.62 91 SER A C 1
ATOM 705 O O . SER A 1 91 ? -6.321 3.126 14.325 1.00 98.62 91 SER A O 1
ATOM 707 N N . TYR A 1 92 ? -7.499 2.088 12.732 1.00 98.75 92 TYR A N 1
ATOM 708 C CA . TYR A 1 92 ? -7.334 0.757 13.314 1.00 98.75 92 TYR A CA 1
ATOM 709 C C . TYR A 1 92 ? -5.882 0.277 13.229 1.00 98.75 92 TYR A C 1
ATOM 711 O O . TYR A 1 92 ? -5.431 -0.440 14.127 1.00 98.75 92 TYR A O 1
ATOM 719 N N . LEU A 1 93 ? -5.136 0.744 12.224 1.00 98.88 93 LEU A N 1
ATOM 720 C CA . LEU A 1 93 ? -3.731 0.406 12.013 1.00 98.88 93 LEU A CA 1
ATOM 721 C C . LEU A 1 93 ? -2.809 1.052 13.049 1.00 98.88 93 LEU A C 1
ATOM 723 O O . LEU A 1 93 ? -1.702 0.566 13.231 1.00 98.88 93 LEU A O 1
ATOM 727 N N . SER A 1 94 ? -3.222 2.109 13.752 1.00 98.69 94 SER A N 1
ATOM 728 C CA . SER A 1 94 ? -2.374 2.802 14.734 1.00 98.69 94 SER A CA 1
ATOM 729 C C . SER A 1 94 ? -2.506 2.215 16.146 1.00 98.69 94 SER A C 1
ATOM 731 O O . SER A 1 94 ? -3.597 1.781 16.524 1.00 98.69 94 SER A O 1
ATOM 733 N N . PRO A 1 95 ? -1.439 2.194 16.968 1.00 98.56 95 PRO A N 1
ATOM 734 C CA . PRO A 1 95 ? -1.562 1.906 18.396 1.00 98.56 95 PRO A CA 1
ATOM 735 C C . PRO A 1 95 ? -2.077 3.106 19.210 1.00 98.56 95 PRO A C 1
ATOM 737 O O . PRO A 1 95 ? -2.518 2.902 20.336 1.00 98.56 95 PRO A O 1
ATOM 740 N N . LYS A 1 96 ? -2.022 4.326 18.656 1.00 98.62 96 LYS A N 1
ATOM 741 C CA . LYS A 1 96 ? -2.462 5.567 19.312 1.00 98.62 96 LYS A CA 1
ATOM 742 C C . LYS A 1 96 ? -3.977 5.606 19.498 1.00 98.62 96 LYS A C 1
ATOM 744 O O . LYS A 1 96 ? -4.716 4.970 18.733 1.00 98.62 96 LYS A O 1
ATOM 749 N N . THR A 1 97 ? -4.443 6.373 20.481 1.00 98.56 97 THR A N 1
ATOM 750 C CA . THR A 1 97 ? -5.881 6.580 20.682 1.00 98.56 97 THR A CA 1
ATOM 751 C C . THR A 1 97 ? -6.479 7.426 19.551 1.00 98.56 97 THR A C 1
ATOM 753 O O . THR A 1 97 ? -5.761 8.159 18.859 1.00 98.56 97 THR A O 1
ATOM 756 N N . PRO A 1 98 ? -7.806 7.371 19.343 1.00 98.56 98 PRO A N 1
ATOM 757 C CA . PRO A 1 98 ? -8.467 8.270 18.405 1.00 98.56 98 PRO A CA 1
ATOM 758 C C . PRO A 1 98 ? -8.220 9.760 18.704 1.00 98.56 98 PRO A C 1
ATOM 760 O O . PRO A 1 98 ? -8.122 10.540 17.758 1.00 98.56 98 PRO A O 1
ATOM 763 N N . GLU A 1 99 ? -8.110 10.172 19.976 1.00 98.75 99 GLU A N 1
ATOM 764 C CA . GLU A 1 99 ? -7.779 11.563 20.339 1.00 98.75 99 GLU A CA 1
ATOM 765 C C . GLU A 1 99 ? -6.367 11.948 19.896 1.00 98.75 99 GLU A C 1
ATOM 767 O O . GLU A 1 99 ? -6.190 13.006 19.296 1.00 98.75 99 GLU A O 1
ATOM 772 N N . GLU A 1 100 ? -5.377 11.092 20.156 1.00 98.81 100 GLU A N 1
ATOM 773 C CA . GLU A 1 100 ? -3.980 11.332 19.775 1.00 98.81 100 GLU A CA 1
ATOM 774 C C . GLU A 1 100 ? -3.826 11.433 18.256 1.00 98.81 100 GLU A C 1
ATOM 776 O O . GLU A 1 100 ? -3.176 12.348 17.756 1.00 98.81 100 GLU A O 1
ATOM 781 N N . LEU A 1 101 ? -4.486 10.543 17.506 1.00 98.75 101 LEU A N 1
ATOM 782 C CA . LEU A 1 101 ? -4.486 10.586 16.042 1.00 98.75 101 LEU A CA 1
ATOM 783 C C . LEU A 1 101 ? -5.025 11.913 15.503 1.00 98.75 101 LEU A C 1
ATOM 785 O O . LEU A 1 101 ? -4.407 12.498 14.618 1.00 98.75 101 LEU A O 1
ATOM 789 N N . ARG A 1 102 ? -6.150 12.395 16.048 1.00 98.62 102 ARG A N 1
ATOM 790 C CA . ARG A 1 102 ? -6.730 13.687 15.652 1.00 98.62 102 ARG A CA 1
ATOM 791 C C . ARG A 1 102 ? -5.859 14.873 16.054 1.00 98.62 102 ARG A C 1
ATOM 793 O O . ARG A 1 102 ? -5.917 15.889 15.389 1.00 98.62 102 ARG A O 1
ATOM 800 N N . LYS A 1 103 ? -5.112 14.773 17.154 1.00 98.44 103 LYS A N 1
ATOM 801 C CA . LYS A 1 103 ? -4.247 15.856 17.636 1.00 98.44 103 LYS A CA 1
ATOM 802 C C . LYS A 1 103 ? -2.953 15.971 16.829 1.00 98.44 103 LYS A C 1
ATOM 804 O O . LYS A 1 103 ? -2.423 17.067 16.689 1.00 98.44 103 LYS A O 1
ATOM 809 N N . GLU A 1 104 ? -2.401 14.843 16.398 1.00 98.50 104 GLU A N 1
ATOM 810 C CA . GLU A 1 104 ? -1.040 14.791 15.858 1.00 98.50 104 GLU A CA 1
ATOM 811 C C . GLU A 1 104 ? -0.982 14.642 14.336 1.00 98.50 104 GLU A C 1
ATOM 813 O O . GLU A 1 104 ? 0.030 15.013 13.746 1.00 98.50 104 GLU A O 1
ATOM 818 N N . LEU A 1 105 ? -2.017 14.070 13.706 1.00 97.50 105 LEU A N 1
ATOM 819 C CA . LEU A 1 105 ? -2.004 13.689 12.286 1.00 97.50 105 LEU A CA 1
ATOM 820 C C . LEU A 1 105 ? -3.190 14.242 11.467 1.00 97.50 105 LEU A C 1
ATOM 822 O O . LEU A 1 105 ? -3.297 13.900 10.288 1.00 97.50 105 LEU A O 1
ATOM 826 N N . LEU A 1 106 ? -4.074 15.054 12.064 1.00 95.19 106 LEU A N 1
ATOM 827 C CA . LEU A 1 106 ? -5.174 15.768 11.396 1.00 95.19 106 LEU A CA 1
ATOM 828 C C . LEU A 1 106 ? -5.110 17.260 11.733 1.00 95.19 106 LEU A C 1
ATOM 830 O O . LEU A 1 106 ? -5.371 18.064 10.814 1.00 95.19 106 LEU A O 1
#

InterPro domains:
  IPR032094 Meso-diaminopimelate D-dehydrogenase, C-terminal [PF16654] (1-55)

Foldseek 3Di:
DPPPPPVDPDDDDDDDPVCCVPPVPWAWDKDKDKDWDADVVGHIDIDMDMDTGRHPVVVVVLVVLLVVQLVVVCVVVVDDDDDDPVRTDSVSSDPDDPVVCVVPPD

pLDDT: mean 97.96, std 1.33, range [90.38, 98.88]

Sequence (106 aa):
MPDYFADYNTTVHFITEEELKLNHAGLPHGGFVIRSGNTQGGAKQVMEFNLNLESNAEFTSSVLVAYSRAIYKLSKEGKKGAVTVLDIPFSYLSPKTPEELRKELL

Organism: NCBI:txid295236